Protein AF-A0A522DSW6-F1 (afdb_monomer_lite)

Foldseek 3Di:
DDDLFQPAQVQAADADDFDPWGRDGRHHGPQADRGYGVQCVDPVHDTVCRVPWAWCVRVPFFDVQLRCVRLQKTKTWDQDPVGIAIEMEGNDACSCVPSCVRSLVRCCVVVVHWYWYHGPVCDPPNNQFTKIKHFPVVVVVVCVPPNFDKDASDPGMIIGTDGDPPPD

Structure (mmCIF, N/CA/C/O backbone):
data_AF-A0A522DSW6-F1
#
_entry.id   AF-A0A522DSW6-F1
#
loop_
_atom_site.group_PDB
_atom_site.id
_atom_site.type_symbol
_atom_site.label_atom_id
_atom_site.label_alt_id
_atom_site.label_comp_id
_atom_site.label_asym_id
_atom_site.label_entity_id
_atom_site.label_seq_id
_atom_site.pdbx_PDB_ins_code
_atom_site.Cartn_x
_atom_site.Cartn_y
_atom_site.Cartn_z
_atom_site.occupancy
_atom_site.B_iso_or_equiv
_atom_site.auth_seq_id
_atom_site.auth_comp_id
_atom_site.auth_asym_id
_atom_site.auth_atom_id
_atom_site.pdbx_PDB_model_num
ATOM 1 N N . MET A 1 1 ? 12.776 -7.542 11.640 1.00 79.56 1 MET A N 1
ATOM 2 C CA . MET A 1 1 ? 12.202 -7.455 10.280 1.00 79.56 1 MET A CA 1
ATOM 3 C C . MET A 1 1 ? 11.703 -8.837 9.897 1.00 79.56 1 MET A C 1
ATOM 5 O O . MET A 1 1 ? 12.378 -9.802 10.239 1.00 79.56 1 MET A O 1
ATOM 9 N N . ARG A 1 2 ? 10.533 -8.942 9.259 1.00 91.50 2 ARG A N 1
ATOM 10 C CA . ARG A 1 2 ? 9.937 -10.234 8.863 1.00 91.50 2 ARG A CA 1
ATOM 11 C C . ARG A 1 2 ? 10.605 -10.796 7.607 1.00 91.50 2 ARG A C 1
ATOM 13 O O . ARG A 1 2 ? 11.034 -10.026 6.755 1.00 91.50 2 ARG A O 1
ATOM 20 N N . ALA A 1 3 ? 10.676 -12.113 7.442 1.00 90.38 3 ALA A N 1
ATOM 21 C CA . ALA A 1 3 ? 11.176 -12.701 6.197 1.00 90.38 3 ALA A CA 1
ATOM 22 C C . ALA A 1 3 ? 10.132 -12.550 5.077 1.00 90.38 3 ALA A C 1
ATOM 24 O O . ALA A 1 3 ? 8.963 -12.841 5.289 1.00 90.38 3 ALA A O 1
ATOM 25 N N . CYS A 1 4 ? 10.530 -12.103 3.881 1.00 87.88 4 CYS A N 1
ATOM 26 C CA . CYS A 1 4 ? 9.591 -11.942 2.760 1.00 87.88 4 CYS A CA 1
ATOM 27 C C . CYS A 1 4 ? 9.044 -13.273 2.220 1.00 87.88 4 CYS A C 1
ATOM 29 O O . CYS A 1 4 ? 7.986 -13.264 1.597 1.00 87.88 4 CYS A O 1
ATOM 31 N N . GLU A 1 5 ? 9.737 -14.392 2.464 1.00 87.06 5 GLU A N 1
ATOM 32 C CA . GLU A 1 5 ? 9.416 -15.710 1.899 1.00 87.06 5 GLU A CA 1
ATOM 33 C C . GLU A 1 5 ? 9.232 -15.632 0.370 1.00 87.06 5 GLU A C 1
ATOM 35 O O . GLU A 1 5 ? 10.151 -15.232 -0.343 1.00 87.06 5 GLU A O 1
ATOM 40 N N . ASP A 1 6 ? 8.050 -15.981 -0.139 1.00 89.06 6 ASP A N 1
ATOM 41 C CA . ASP A 1 6 ? 7.687 -15.961 -1.557 1.00 89.06 6 ASP A CA 1
ATOM 42 C C . ASP A 1 6 ? 7.201 -14.587 -2.059 1.00 89.06 6 ASP A C 1
ATOM 44 O O . ASP A 1 6 ? 6.976 -14.397 -3.257 1.00 89.06 6 ASP A O 1
ATOM 48 N N . CYS A 1 7 ? 7.033 -13.605 -1.169 1.00 91.81 7 CYS A N 1
ATOM 49 C CA . CYS A 1 7 ? 6.468 -12.310 -1.522 1.00 91.81 7 CYS A CA 1
ATOM 50 C C . CYS A 1 7 ? 7.484 -11.438 -2.265 1.00 91.81 7 CYS A C 1
ATOM 52 O O . CYS A 1 7 ? 8.472 -10.969 -1.699 1.00 91.81 7 CYS A O 1
ATOM 54 N N . GLN A 1 8 ? 7.174 -11.130 -3.525 1.00 91.31 8 GLN A N 1
ATOM 55 C CA . GLN A 1 8 ? 8.014 -10.311 -4.408 1.00 91.31 8 GLN A CA 1
ATOM 56 C C . GLN A 1 8 ? 7.261 -9.086 -4.960 1.00 91.31 8 GLN A C 1
ATOM 58 O O . GLN A 1 8 ? 7.645 -8.502 -5.973 1.00 91.31 8 GLN A O 1
ATOM 63 N N . THR A 1 9 ? 6.186 -8.664 -4.285 1.00 93.25 9 THR A N 1
ATOM 64 C CA . THR A 1 9 ? 5.310 -7.563 -4.719 1.00 93.25 9 THR A CA 1
ATOM 65 C C . THR A 1 9 ? 6.075 -6.260 -4.981 1.00 93.25 9 THR A C 1
ATOM 67 O O . THR A 1 9 ? 5.853 -5.607 -5.999 1.00 93.25 9 THR A O 1
ATOM 70 N N . CYS A 1 10 ? 7.048 -5.905 -4.137 1.00 90.69 10 CYS A N 1
ATOM 71 C CA . CYS A 1 10 ? 7.853 -4.692 -4.326 1.00 90.69 10 CYS A CA 1
ATOM 72 C C . CYS A 1 10 ? 8.721 -4.708 -5.598 1.00 90.69 10 CYS A C 1
ATOM 74 O O . CYS A 1 10 ? 9.118 -3.648 -6.068 1.00 90.69 10 CYS A O 1
ATOM 76 N N . CYS A 1 11 ? 8.984 -5.877 -6.192 1.00 89.69 11 CYS A N 1
ATOM 77 C CA . CYS A 1 11 ? 9.694 -5.986 -7.467 1.00 89.69 11 CYS A CA 1
ATOM 78 C C . CYS A 1 11 ? 8.780 -5.765 -8.679 1.00 89.69 11 CYS A C 1
ATOM 80 O O . CYS A 1 11 ? 9.282 -5.529 -9.774 1.00 89.69 11 CYS A O 1
ATOM 82 N N . THR A 1 12 ? 7.458 -5.835 -8.507 1.00 90.38 12 THR A N 1
ATOM 83 C CA . THR A 1 12 ? 6.489 -5.687 -9.605 1.00 90.38 12 THR A CA 1
ATOM 84 C C . THR A 1 12 ? 5.803 -4.326 -9.569 1.00 90.38 12 THR A C 1
ATOM 86 O O . THR A 1 12 ? 5.715 -3.644 -10.586 1.00 90.38 12 THR A O 1
ATOM 89 N N . ILE A 1 13 ? 5.356 -3.894 -8.392 1.00 91.00 13 ILE A N 1
ATOM 90 C CA . ILE A 1 13 ? 4.396 -2.794 -8.270 1.00 91.00 13 ILE A CA 1
ATOM 91 C C . ILE A 1 13 ? 4.991 -1.398 -8.507 1.00 91.00 13 ILE A C 1
ATOM 93 O O . ILE A 1 13 ? 4.539 -0.735 -9.442 1.00 91.00 13 ILE A O 1
ATOM 97 N N . PRO A 1 14 ? 5.984 -0.919 -7.732 1.00 88.69 14 PRO A N 1
ATOM 98 C CA . PRO A 1 14 ? 6.479 0.446 -7.881 1.00 88.69 14 PRO A CA 1
ATOM 99 C C . PRO A 1 14 ? 7.242 0.604 -9.196 1.00 88.69 14 PRO A C 1
ATOM 101 O O . PRO A 1 14 ? 7.969 -0.303 -9.597 1.00 88.69 14 PRO A O 1
ATOM 104 N N . ALA A 1 15 ? 7.117 1.751 -9.861 1.00 89.00 15 ALA A N 1
ATOM 105 C CA . ALA A 1 15 ? 8.058 2.110 -10.918 1.00 89.00 15 ALA A CA 1
ATOM 106 C C . ALA A 1 15 ? 9.450 2.348 -10.313 1.00 89.00 15 ALA A C 1
ATOM 108 O O . ALA A 1 15 ? 9.568 2.884 -9.210 1.00 89.00 15 ALA A O 1
ATOM 109 N N . ILE A 1 16 ? 10.4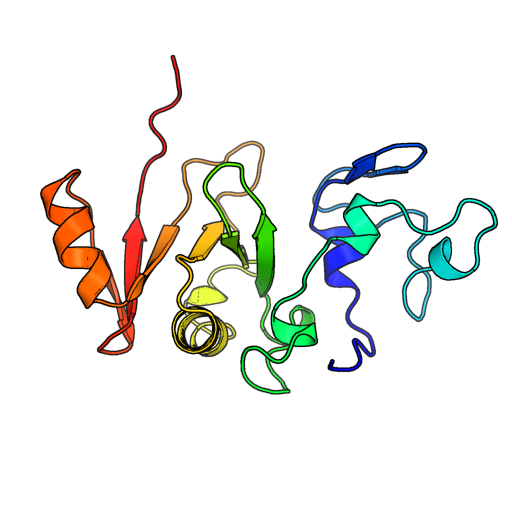94 1.968 -11.041 1.00 88.38 16 ILE A N 1
ATOM 110 C CA . ILE A 1 16 ? 11.886 2.252 -10.692 1.00 88.38 16 ILE A CA 1
ATOM 111 C C . ILE A 1 16 ? 12.493 2.964 -11.892 1.00 88.38 16 ILE A C 1
ATOM 113 O O . ILE A 1 16 ? 12.501 2.411 -12.985 1.00 88.38 16 ILE A O 1
ATOM 117 N N . LYS A 1 17 ? 12.958 4.193 -11.685 1.00 85.50 17 LYS A N 1
ATOM 118 C CA . LYS A 1 17 ? 13.673 4.987 -12.688 1.00 85.50 17 LYS A CA 1
ATOM 119 C C . LYS A 1 17 ? 14.957 5.501 -12.056 1.00 85.50 17 LYS A C 1
ATOM 121 O O . LYS A 1 17 ? 15.035 6.664 -11.668 1.00 85.50 17 LYS A O 1
ATOM 126 N N . GLU A 1 18 ? 15.916 4.607 -11.850 1.00 81.94 18 GLU A N 1
ATOM 127 C CA . GLU A 1 18 ? 17.170 4.952 -11.181 1.00 81.94 18 GLU A CA 1
ATOM 128 C C . GLU A 1 18 ? 18.346 4.143 -11.731 1.00 81.94 18 GLU A C 1
ATOM 130 O O . GLU A 1 18 ? 18.337 2.909 -11.741 1.00 81.94 18 GLU A O 1
ATOM 135 N N . GLY A 1 19 ? 19.395 4.863 -12.136 1.00 77.00 19 GLY A N 1
ATOM 136 C CA . GLY A 1 19 ? 20.627 4.270 -12.642 1.00 77.00 19 GLY A CA 1
ATOM 137 C C . GLY A 1 19 ? 20.365 3.387 -13.860 1.00 77.00 19 GLY A C 1
ATOM 138 O O . GLY A 1 19 ? 19.789 3.835 -14.847 1.00 77.00 19 GLY A O 1
ATOM 139 N N . VAL A 1 20 ? 20.793 2.126 -13.777 1.00 69.31 20 VAL A N 1
ATOM 140 C CA . VAL A 1 20 ? 20.623 1.120 -14.841 1.00 69.31 20 VAL A CA 1
ATOM 141 C C . VAL A 1 20 ? 19.271 0.401 -14.800 1.00 69.31 20 VAL A C 1
ATOM 143 O O . VAL A 1 20 ? 19.002 -0.434 -15.662 1.00 69.31 20 VAL A O 1
ATOM 146 N N . VAL A 1 21 ? 18.425 0.683 -13.804 1.00 80.50 21 VAL A N 1
ATOM 147 C CA . VAL A 1 21 ? 17.109 0.053 -13.673 1.00 80.50 21 VAL A CA 1
ATOM 148 C C . VAL A 1 21 ? 16.035 1.033 -14.136 1.00 80.50 21 VAL A C 1
ATOM 150 O O . VAL A 1 21 ? 15.693 1.980 -13.428 1.00 80.50 21 VAL A O 1
ATOM 153 N N . ASP A 1 22 ? 15.475 0.757 -15.313 1.00 86.94 22 ASP A N 1
ATOM 154 C CA . ASP A 1 22 ? 14.254 1.386 -15.818 1.00 86.94 22 ASP A CA 1
ATOM 155 C C . ASP A 1 22 ? 13.145 0.332 -15.879 1.00 86.94 22 ASP A C 1
ATOM 157 O O . ASP A 1 22 ? 13.084 -0.510 -16.777 1.00 86.94 22 ASP A O 1
ATOM 161 N N . LYS A 1 23 ? 12.314 0.318 -14.839 1.00 89.12 23 LYS A N 1
ATOM 162 C CA . LYS A 1 23 ? 11.229 -0.641 -14.656 1.00 89.12 23 LYS A CA 1
ATOM 163 C C . LYS A 1 23 ? 9.907 0.114 -14.537 1.00 89.12 23 LYS A C 1
ATOM 165 O O . LYS A 1 23 ? 9.683 0.776 -13.516 1.00 89.12 23 LYS A O 1
ATOM 170 N N . PRO A 1 24 ? 8.978 -0.043 -15.491 1.00 89.50 24 PRO A N 1
ATOM 171 C CA . PRO A 1 24 ? 7.637 0.509 -15.360 1.00 89.50 24 PRO A CA 1
ATOM 172 C C . PRO A 1 24 ? 6.906 -0.025 -14.117 1.00 89.50 24 PRO A C 1
ATOM 174 O O . PRO A 1 24 ? 7.202 -1.114 -13.609 1.00 89.50 24 PRO A O 1
ATOM 177 N N . ALA A 1 25 ? 5.940 0.744 -13.609 1.00 88.56 25 ALA A N 1
ATOM 178 C CA . ALA A 1 25 ? 5.024 0.248 -12.583 1.00 88.56 25 ALA A CA 1
ATOM 179 C C . ALA A 1 25 ? 4.255 -0.969 -13.114 1.00 88.56 25 ALA A C 1
ATOM 181 O O . ALA A 1 25 ? 4.033 -1.087 -14.319 1.00 88.56 25 ALA A O 1
ATOM 182 N N . TRP A 1 26 ? 3.856 -1.869 -12.216 1.00 88.75 26 TRP A N 1
ATOM 183 C CA . TRP A 1 26 ? 3.099 -3.088 -12.547 1.00 88.75 26 TRP A CA 1
ATOM 184 C C . TRP A 1 26 ? 3.808 -4.095 -13.463 1.00 88.75 26 TRP A C 1
ATOM 186 O O . TRP A 1 26 ? 3.201 -5.080 -13.874 1.00 88.75 26 TRP A O 1
ATOM 196 N N . GLN A 1 27 ? 5.096 -3.901 -13.745 1.00 90.75 27 GLN A N 1
ATOM 197 C CA . GLN A 1 27 ? 5.907 -4.841 -14.510 1.00 90.75 27 GLN A CA 1
ATOM 198 C C . GLN A 1 27 ? 6.942 -5.524 -13.622 1.00 90.75 27 GLN A C 1
ATOM 200 O O . GLN A 1 27 ? 7.559 -4.897 -12.751 1.00 90.75 27 GLN A O 1
ATOM 205 N N . ARG A 1 28 ? 7.135 -6.823 -13.869 1.00 91.00 28 ARG A N 1
ATOM 206 C CA . ARG A 1 28 ? 8.154 -7.651 -13.219 1.00 91.00 28 ARG A CA 1
ATOM 207 C C . ARG A 1 28 ? 9.542 -7.056 -13.459 1.00 91.00 28 ARG A C 1
ATOM 209 O O . ARG A 1 28 ? 9.924 -6.799 -14.595 1.00 91.00 28 ARG A O 1
ATOM 216 N N . CYS A 1 29 ? 10.309 -6.870 -12.387 1.00 89.69 29 CYS A N 1
ATOM 217 C CA . CYS A 1 29 ? 11.698 -6.429 -12.488 1.00 89.69 29 CYS A CA 1
ATOM 218 C C . CYS A 1 29 ? 12.553 -7.490 -13.186 1.00 89.69 29 CYS A C 1
ATOM 220 O O . CYS A 1 29 ? 12.475 -8.670 -12.842 1.00 89.69 29 CYS A O 1
ATOM 222 N N . VAL A 1 30 ? 13.440 -7.064 -14.087 1.00 87.00 30 VAL A N 1
ATOM 223 C CA . VAL A 1 30 ? 14.401 -7.949 -14.773 1.00 87.00 30 VAL A CA 1
ATOM 224 C C . VAL A 1 30 ? 15.353 -8.662 -13.805 1.00 87.00 30 VAL A C 1
ATOM 226 O O . VAL A 1 30 ? 15.857 -9.736 -14.107 1.00 87.00 30 VAL A O 1
ATOM 229 N N . HIS A 1 31 ? 15.560 -8.100 -12.612 1.00 86.31 31 HIS A N 1
ATOM 230 C CA . HIS A 1 31 ? 16.402 -8.689 -11.570 1.00 86.31 31 HIS A CA 1
ATOM 231 C C . HIS A 1 31 ? 15.638 -9.621 -10.613 1.00 86.31 31 HIS A C 1
ATOM 233 O O . HIS A 1 31 ? 16.241 -10.175 -9.694 1.00 86.31 31 HIS A O 1
ATOM 239 N N . GLN A 1 32 ? 14.323 -9.790 -10.778 1.00 87.19 32 GLN A N 1
ATOM 240 C CA . GLN A 1 32 ? 13.517 -10.674 -9.935 1.00 87.19 32 GLN A CA 1
ATOM 241 C C . GLN A 1 32 ? 13.803 -12.146 -10.275 1.00 87.19 32 GLN A C 1
ATOM 243 O O . GLN A 1 32 ? 13.510 -12.600 -11.384 1.00 87.19 32 GLN A O 1
ATOM 248 N N . CYS A 1 33 ? 14.322 -12.912 -9.315 1.00 84.19 33 CYS A N 1
ATOM 249 C CA . CYS A 1 33 ? 14.623 -14.341 -9.455 1.00 84.19 33 CYS A CA 1
ATOM 250 C C . CYS A 1 33 ? 13.603 -15.209 -8.694 1.00 84.19 33 CYS A C 1
ATOM 252 O O . CYS A 1 33 ? 12.612 -14.705 -8.171 1.00 84.19 33 CYS A O 1
ATOM 254 N N . ALA A 1 34 ? 13.808 -16.530 -8.653 1.00 78.69 34 ALA A N 1
ATOM 255 C CA . ALA A 1 34 ? 12.861 -17.459 -8.029 1.00 78.69 34 ALA A CA 1
ATOM 256 C C . ALA A 1 34 ? 12.633 -17.178 -6.531 1.00 78.69 34 ALA A C 1
ATOM 258 O O . ALA A 1 34 ? 11.505 -17.269 -6.058 1.00 78.69 34 ALA A O 1
ATOM 259 N N . THR A 1 35 ? 13.679 -16.783 -5.802 1.00 75.81 35 THR A N 1
ATOM 260 C CA . THR A 1 35 ? 13.661 -16.623 -4.337 1.00 75.81 35 THR A CA 1
ATOM 261 C C . THR A 1 35 ? 13.826 -15.171 -3.874 1.00 75.81 35 THR A C 1
ATOM 263 O O . THR A 1 35 ? 14.112 -14.927 -2.705 1.00 75.81 35 THR A O 1
ATOM 266 N N . GLY A 1 36 ? 13.658 -14.185 -4.765 1.00 78.69 36 GLY A N 1
ATOM 267 C CA . GLY A 1 36 ? 13.776 -12.770 -4.409 1.00 78.69 36 GLY A CA 1
ATOM 268 C C . GLY A 1 36 ? 14.376 -11.915 -5.521 1.00 78.69 36 GLY A C 1
ATOM 269 O O . GLY A 1 36 ? 13.866 -11.880 -6.638 1.00 78.69 36 GLY A O 1
ATOM 270 N N . CYS A 1 37 ? 15.448 -11.185 -5.210 1.00 79.06 37 CYS A N 1
ATOM 271 C CA . CYS A 1 37 ? 16.089 -10.267 -6.149 1.00 79.06 37 CYS A CA 1
ATOM 272 C C . CYS A 1 37 ? 17.559 -10.644 -6.366 1.00 79.06 37 CYS A C 1
ATOM 274 O O . CYS A 1 37 ? 18.351 -10.641 -5.429 1.00 79.06 37 CYS A O 1
ATOM 276 N N . ALA A 1 38 ? 17.949 -10.918 -7.609 1.00 78.75 38 ALA A N 1
ATOM 277 C CA . ALA A 1 38 ? 19.330 -11.236 -7.971 1.00 78.75 38 ALA A CA 1
ATOM 278 C C . ALA A 1 38 ? 20.264 -10.012 -7.912 1.00 78.75 38 ALA A C 1
ATOM 280 O O . ALA A 1 38 ? 21.482 -10.159 -7.966 1.00 78.75 38 ALA A O 1
ATOM 281 N N . ILE A 1 39 ? 19.721 -8.795 -7.772 1.00 77.38 39 ILE A N 1
ATOM 282 C CA . ILE A 1 39 ? 20.543 -7.580 -7.721 1.00 77.38 39 ILE A CA 1
ATOM 283 C C . ILE A 1 39 ? 21.393 -7.488 -6.447 1.00 77.38 39 ILE A C 1
ATOM 285 O O . ILE A 1 39 ? 22.438 -6.851 -6.461 1.00 77.38 39 ILE A O 1
ATOM 289 N N . TYR A 1 40 ? 20.981 -8.154 -5.359 1.00 66.12 40 TYR A N 1
ATOM 290 C CA . TYR A 1 40 ? 21.747 -8.190 -4.106 1.00 66.12 40 TYR A CA 1
ATOM 291 C C . TYR A 1 40 ? 23.118 -8.851 -4.271 1.00 66.12 40 TYR A C 1
ATOM 293 O O . TYR A 1 40 ? 24.039 -8.542 -3.523 1.00 66.12 40 TYR A O 1
ATOM 301 N N . THR A 1 41 ? 23.242 -9.753 -5.243 1.00 66.62 41 THR A N 1
ATOM 302 C CA . THR A 1 41 ? 24.471 -10.493 -5.550 1.00 66.62 41 THR A CA 1
ATOM 303 C C . THR A 1 41 ? 25.171 -9.974 -6.805 1.00 66.62 41 THR A C 1
ATOM 305 O O . THR A 1 41 ? 26.215 -10.499 -7.179 1.00 66.62 41 THR A O 1
ATOM 308 N N . ALA A 1 42 ? 24.593 -8.982 -7.488 1.00 65.06 42 ALA A N 1
ATOM 309 C CA . ALA A 1 42 ? 25.150 -8.426 -8.712 1.00 65.06 42 ALA A CA 1
ATOM 310 C C . ALA A 1 42 ? 26.239 -7.391 -8.399 1.00 65.06 42 ALA A C 1
ATOM 312 O O . ALA A 1 42 ? 26.140 -6.630 -7.438 1.00 65.06 42 ALA A O 1
ATOM 313 N N . GLN A 1 43 ? 27.246 -7.308 -9.267 1.00 64.31 43 GLN A N 1
ATOM 314 C CA . GLN A 1 43 ? 28.380 -6.384 -9.156 1.00 64.31 43 GLN A CA 1
ATOM 315 C C . GLN A 1 43 ? 27.944 -4.911 -9.184 1.00 64.31 43 GLN A C 1
ATOM 317 O O . GLN A 1 43 ? 28.642 -4.051 -8.660 1.00 64.31 43 GLN A O 1
ATOM 322 N N . ILE A 1 44 ? 26.778 -4.630 -9.774 1.00 69.00 44 ILE A N 1
ATOM 323 C CA . ILE A 1 44 ? 26.176 -3.293 -9.838 1.00 69.00 44 ILE A CA 1
ATOM 324 C C . ILE A 1 44 ? 25.567 -2.833 -8.501 1.00 69.00 44 ILE A C 1
ATOM 326 O O . ILE A 1 44 ? 25.292 -1.647 -8.345 1.00 69.00 44 ILE A O 1
ATOM 330 N N . GLY A 1 45 ? 25.369 -3.743 -7.537 1.00 72.00 45 GLY A N 1
ATOM 331 C CA . GLY A 1 45 ? 24.759 -3.447 -6.239 1.00 72.00 45 GLY A CA 1
ATOM 332 C C . GLY A 1 45 ? 23.264 -3.100 -6.304 1.00 72.00 45 GLY A C 1
ATOM 333 O O . GLY A 1 45 ? 22.670 -2.933 -7.368 1.00 72.00 45 GLY A O 1
ATOM 334 N N . ARG A 1 46 ? 22.620 -3.007 -5.133 1.00 79.31 46 ARG A N 1
ATOM 335 C CA . ARG A 1 46 ? 21.200 -2.631 -5.004 1.00 79.31 46 ARG A CA 1
ATOM 336 C C . ARG A 1 46 ? 21.029 -1.115 -5.243 1.00 79.31 46 ARG A C 1
ATOM 338 O O . ARG A 1 46 ? 21.649 -0.357 -4.502 1.00 79.31 46 ARG A O 1
ATOM 345 N N . PRO A 1 47 ? 20.153 -0.671 -6.171 1.00 81.75 47 PRO A N 1
ATOM 346 C CA . PRO A 1 47 ? 19.835 0.746 -6.374 1.00 81.75 47 PRO A CA 1
ATOM 347 C C . PRO A 1 47 ? 19.331 1.413 -5.093 1.00 81.75 47 PRO A C 1
ATOM 349 O O . PRO A 1 47 ? 18.690 0.744 -4.268 1.00 81.75 47 PRO A O 1
ATOM 352 N N . GLN A 1 48 ? 19.561 2.719 -4.934 1.00 84.31 48 GLN A N 1
ATOM 353 C CA . GLN A 1 48 ? 19.242 3.415 -3.688 1.00 84.31 48 GLN A CA 1
ATOM 354 C C . GLN A 1 48 ? 17.734 3.407 -3.414 1.00 84.31 48 GLN A C 1
ATOM 356 O O . GLN A 1 48 ? 17.325 3.128 -2.292 1.00 84.31 48 GLN A O 1
ATOM 361 N N . VAL A 1 49 ? 16.886 3.564 -4.433 1.00 85.25 49 VAL A N 1
ATOM 362 C CA . VAL A 1 49 ? 15.421 3.475 -4.315 1.00 85.25 49 VAL A CA 1
ATOM 363 C C . VAL A 1 49 ? 14.973 2.107 -3.816 1.00 85.25 49 VAL A C 1
ATOM 365 O O . VAL A 1 49 ? 14.043 2.001 -3.017 1.00 85.25 49 VAL A O 1
ATOM 368 N N . CYS A 1 50 ? 15.665 1.046 -4.237 1.00 85.00 50 CYS A N 1
ATOM 369 C CA . CYS A 1 50 ? 15.415 -0.287 -3.723 1.00 85.00 50 CYS A CA 1
ATOM 370 C C . CYS A 1 50 ? 15.851 -0.363 -2.259 1.00 85.00 50 CYS A C 1
ATOM 372 O O . CYS A 1 50 ? 15.120 -0.958 -1.473 1.00 85.00 50 CYS A O 1
ATOM 374 N N . ALA A 1 51 ? 17.015 0.184 -1.892 1.00 84.56 51 ALA A N 1
ATOM 375 C CA . ALA A 1 51 ? 17.557 0.163 -0.528 1.00 84.56 51 ALA A CA 1
ATOM 376 C C . ALA A 1 51 ? 16.717 0.977 0.472 1.00 84.56 51 ALA A C 1
ATOM 378 O O . ALA A 1 51 ? 16.497 0.528 1.599 1.00 84.56 51 ALA A O 1
ATOM 379 N N . ASP A 1 52 ? 16.198 2.118 0.031 1.00 87.25 52 ASP A N 1
ATOM 380 C CA . ASP A 1 52 ? 15.400 3.044 0.831 1.00 87.25 52 ASP A CA 1
ATOM 381 C C . ASP A 1 52 ? 13.948 2.598 0.984 1.00 87.25 52 ASP A C 1
ATOM 383 O O . ASP A 1 52 ? 13.258 3.054 1.897 1.00 87.25 52 ASP A O 1
ATOM 387 N N . PHE A 1 53 ? 13.471 1.696 0.124 1.00 90.31 53 PHE A N 1
ATOM 388 C CA . PHE A 1 53 ? 12.107 1.191 0.191 1.00 90.31 53 PHE A CA 1
ATOM 389 C C . PHE A 1 53 ? 11.813 0.517 1.542 1.00 90.31 53 PHE A C 1
ATOM 391 O O . PHE A 1 53 ? 12.427 -0.483 1.925 1.00 90.31 53 PHE A O 1
ATOM 398 N N . ARG A 1 54 ? 10.806 1.040 2.252 1.00 92.06 54 ARG A N 1
ATOM 399 C CA . ARG A 1 54 ? 10.353 0.540 3.558 1.00 92.06 54 ARG A CA 1
ATOM 400 C C . ARG A 1 54 ? 8.984 -0.129 3.442 1.00 92.06 54 ARG A C 1
ATOM 402 O O . ARG A 1 54 ? 7.961 0.515 3.661 1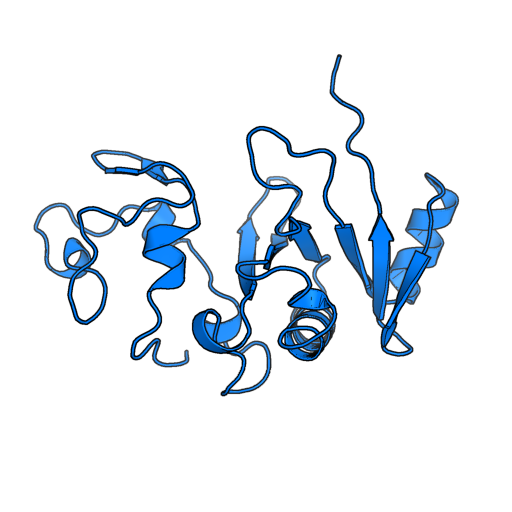.00 92.06 54 ARG A O 1
ATOM 409 N N . CYS A 1 55 ? 8.960 -1.427 3.135 1.00 95.44 55 CYS A N 1
ATOM 410 C CA . CYS A 1 55 ? 7.738 -2.236 3.238 1.00 95.44 55 CYS A CA 1
ATOM 411 C C . CYS A 1 55 ? 7.243 -2.255 4.690 1.00 95.44 55 CYS A C 1
ATOM 413 O O . CYS A 1 55 ? 7.988 -2.643 5.594 1.00 95.44 55 CYS A O 1
ATOM 415 N N . ALA A 1 56 ? 5.986 -1.869 4.908 1.00 97.31 56 ALA A N 1
ATOM 416 C CA . ALA A 1 56 ? 5.420 -1.760 6.248 1.00 97.31 56 ALA A CA 1
ATOM 417 C C . ALA A 1 56 ? 5.349 -3.130 6.942 1.00 97.31 56 ALA A C 1
ATOM 419 O O . ALA A 1 56 ? 5.814 -3.273 8.071 1.00 97.31 56 ALA A O 1
ATOM 420 N N . TRP A 1 57 ? 4.862 -4.160 6.241 1.00 97.56 57 TRP A N 1
ATOM 421 C CA . TRP A 1 57 ? 4.767 -5.518 6.787 1.00 97.56 57 TRP A CA 1
ATOM 422 C C . TRP A 1 57 ? 6.141 -6.100 7.143 1.00 97.56 57 TRP A C 1
ATOM 424 O O . TRP A 1 57 ? 6.329 -6.639 8.232 1.00 97.56 57 TRP A O 1
ATOM 434 N N . HIS A 1 58 ? 7.141 -5.924 6.274 1.00 95.00 58 HIS A N 1
ATOM 435 C CA . HIS A 1 58 ? 8.521 -6.336 6.557 1.00 95.00 58 HIS A CA 1
ATOM 436 C C . HIS A 1 58 ? 9.092 -5.618 7.794 1.00 95.00 58 HIS A C 1
ATOM 438 O O . HIS A 1 58 ? 9.838 -6.210 8.581 1.00 95.00 58 HIS A O 1
ATOM 444 N N . GLY A 1 59 ? 8.706 -4.352 7.977 1.00 95.12 59 GLY A N 1
ATOM 445 C CA . GLY A 1 59 ? 9.036 -3.520 9.133 1.00 95.12 59 GLY A CA 1
ATOM 446 C C . GLY A 1 59 ? 8.293 -3.873 10.426 1.00 95.12 59 GLY A C 1
ATOM 447 O O . 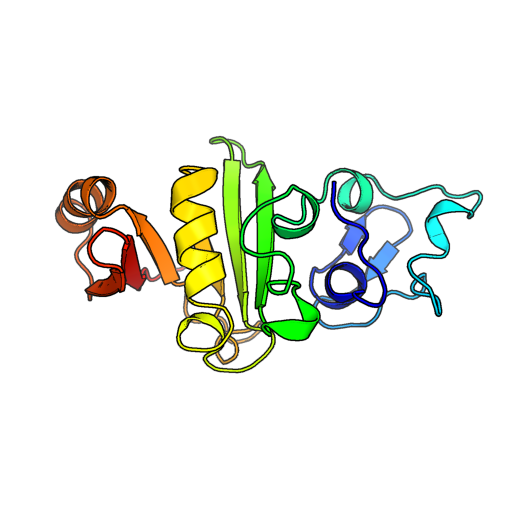GLY A 1 59 ? 8.621 -3.291 11.453 1.00 95.12 59 GLY A O 1
ATOM 448 N N . GLY A 1 60 ? 7.354 -4.826 10.404 1.00 96.56 60 GLY A N 1
ATOM 449 C CA . GLY A 1 60 ? 6.614 -5.274 11.590 1.00 96.56 60 GLY A CA 1
ATOM 450 C C . GLY A 1 60 ? 5.185 -4.738 11.710 1.00 96.56 60 GLY A C 1
ATOM 451 O O . GLY A 1 60 ? 4.541 -5.000 12.717 1.00 96.56 60 GLY A O 1
ATOM 452 N N . VAL A 1 61 ? 4.670 -4.022 10.704 1.00 97.25 61 VAL A N 1
ATOM 453 C CA . VAL A 1 61 ? 3.291 -3.507 10.724 1.00 97.25 61 VAL A CA 1
ATOM 454 C C . VAL A 1 61 ? 2.277 -4.608 10.413 1.00 97.25 61 VAL A C 1
ATOM 456 O O . VAL A 1 61 ? 2.522 -5.425 9.523 1.00 97.25 61 VAL A O 1
ATOM 459 N N . GLY A 1 62 ? 1.146 -4.605 11.121 1.00 96.00 62 GLY A N 1
ATOM 460 C CA . GLY A 1 62 ? 0.040 -5.553 10.933 1.00 96.00 62 GLY A CA 1
ATOM 461 C C . GLY A 1 62 ? 0.335 -6.973 11.415 1.00 96.00 62 GLY A C 1
ATOM 462 O O . GLY A 1 62 ? 1.395 -7.229 11.991 1.00 96.00 62 GLY A O 1
ATOM 463 N N . ALA A 1 63 ? -0.596 -7.894 11.167 1.00 95.56 63 ALA A N 1
ATOM 464 C CA . ALA A 1 63 ? -0.458 -9.314 11.488 1.00 95.56 63 ALA A CA 1
ATOM 465 C C . ALA A 1 63 ? 0.593 -10.035 10.616 1.00 95.56 63 ALA A C 1
ATOM 467 O O . ALA A 1 63 ? 1.013 -9.552 9.559 1.00 95.56 63 ALA A O 1
ATOM 468 N N . ASP A 1 64 ? 1.034 -11.216 11.049 1.00 94.00 64 ASP A N 1
ATOM 469 C CA . ASP A 1 64 ? 2.058 -11.986 10.329 1.00 94.00 64 ASP A CA 1
ATOM 470 C C . ASP A 1 64 ? 1.553 -12.532 8.986 1.00 94.00 64 ASP A C 1
ATOM 472 O O . ASP A 1 64 ? 2.308 -12.589 8.014 1.00 94.00 64 ASP A O 1
ATOM 476 N N . ASP A 1 65 ? 0.266 -12.851 8.877 1.00 94.12 65 ASP A N 1
ATOM 477 C CA . ASP A 1 65 ? -0.386 -13.256 7.630 1.00 94.12 65 ASP A CA 1
ATOM 478 C C . ASP A 1 65 ? -0.801 -12.072 6.739 1.00 94.12 65 ASP A C 1
ATOM 480 O O . ASP A 1 65 ? -1.132 -12.289 5.571 1.00 94.12 65 ASP A O 1
ATOM 484 N N . ALA A 1 66 ? -0.647 -10.827 7.211 1.00 96.12 66 ALA A N 1
ATOM 485 C CA . ALA A 1 66 ? -0.961 -9.603 6.470 1.00 96.12 66 ALA A CA 1
ATOM 486 C C . ALA A 1 66 ? 0.045 -9.255 5.346 1.00 96.12 66 ALA A C 1
ATOM 488 O O . ALA A 1 66 ? 0.199 -8.100 4.936 1.00 96.12 66 ALA A O 1
ATOM 489 N N . ARG A 1 67 ? 0.782 -10.256 4.856 1.00 96.44 67 ARG A N 1
ATOM 490 C CA . ARG A 1 67 ? 1.819 -10.104 3.832 1.00 96.44 67 ARG A CA 1
ATOM 491 C C . ARG A 1 67 ? 1.202 -9.639 2.505 1.00 96.44 67 ARG A C 1
ATOM 493 O O . ARG A 1 67 ? 0.145 -10.149 2.138 1.00 96.44 67 ARG A O 1
ATOM 500 N N . PRO A 1 68 ? 1.855 -8.756 1.718 1.00 97.00 68 PRO A N 1
ATOM 501 C CA . PRO A 1 68 ? 1.211 -8.133 0.559 1.00 97.00 68 PRO A CA 1
ATOM 502 C C . PRO A 1 68 ? 0.601 -9.089 -0.470 1.00 97.00 68 PRO A C 1
ATOM 504 O O . PRO A 1 68 ? -0.500 -8.845 -0.956 1.00 97.00 68 PRO A O 1
ATOM 507 N N . ASN A 1 69 ? 1.289 -10.188 -0.797 1.00 95.19 69 ASN A N 1
ATOM 508 C CA . ASN A 1 69 ? 0.775 -11.195 -1.731 1.00 95.19 69 ASN A CA 1
ATOM 509 C C . ASN A 1 69 ? -0.379 -12.039 -1.162 1.00 95.19 69 ASN A C 1
ATOM 511 O O . ASN A 1 69 ? -1.076 -12.677 -1.942 1.00 95.19 69 ASN A O 1
ATOM 515 N N . LYS A 1 70 ? -0.593 -12.037 0.159 1.00 96.19 70 LYS A N 1
ATOM 516 C CA . LYS A 1 70 ? -1.710 -12.727 0.820 1.00 96.19 70 LYS A CA 1
ATOM 517 C C . LYS A 1 70 ? -2.941 -11.839 0.944 1.00 96.19 70 LYS A C 1
ATOM 519 O O . LYS A 1 70 ? -4.038 -12.274 0.619 1.00 96.19 70 LYS A O 1
ATOM 524 N N . VAL A 1 71 ? -2.758 -10.591 1.378 1.00 97.06 71 VAL A N 1
ATOM 525 C CA . VAL A 1 71 ? -3.885 -9.673 1.625 1.00 97.06 71 VAL A CA 1
ATOM 526 C C . VAL A 1 71 ? -4.300 -8.854 0.412 1.00 97.06 71 VAL A C 1
ATOM 528 O O . VAL A 1 71 ? -5.273 -8.112 0.482 1.00 97.06 71 VAL A O 1
ATOM 531 N N . GLY A 1 72 ? -3.576 -8.958 -0.703 1.00 97.06 72 GLY A N 1
ATOM 532 C CA . GLY A 1 72 ? -3.938 -8.266 -1.939 1.00 97.06 72 GLY A CA 1
ATOM 533 C C . GLY A 1 72 ? -3.731 -6.751 -1.885 1.00 97.06 72 GLY A C 1
ATOM 534 O O . GLY A 1 72 ? -4.313 -6.035 -2.692 1.00 97.06 72 GLY A O 1
ATOM 535 N N . ALA A 1 73 ? -2.899 -6.247 -0.971 1.00 96.81 73 ALA A N 1
ATOM 536 C CA . ALA A 1 73 ? -2.526 -4.836 -0.885 1.00 96.81 73 ALA A CA 1
ATOM 537 C C . ALA A 1 73 ? -1.082 -4.685 -0.391 1.00 96.81 73 ALA A C 1
ATOM 539 O O . ALA A 1 73 ? -0.629 -5.432 0.475 1.00 96.81 73 ALA A O 1
ATOM 540 N N . MET A 1 74 ? -0.344 -3.713 -0.926 1.00 97.06 74 MET A N 1
ATOM 541 C CA . MET A 1 74 ? 1.022 -3.414 -0.483 1.00 97.06 74 MET A CA 1
ATOM 542 C C . MET A 1 74 ? 1.058 -2.076 0.243 1.00 97.06 74 MET A C 1
ATOM 544 O O . MET A 1 74 ? 0.588 -1.089 -0.304 1.00 97.06 74 MET A O 1
ATOM 548 N N . PHE A 1 75 ? 1.679 -2.045 1.425 1.00 97.62 75 PHE A N 1
ATOM 549 C CA . PHE A 1 75 ? 1.839 -0.852 2.259 1.00 97.62 75 PHE A CA 1
ATOM 550 C C . PHE A 1 75 ? 3.324 -0.522 2.421 1.00 97.62 75 PHE A C 1
ATOM 552 O O . PHE A 1 75 ? 4.140 -1.414 2.688 1.00 97.62 75 PHE A O 1
ATOM 559 N N . TRP A 1 76 ? 3.690 0.749 2.301 1.00 96.44 76 TRP A N 1
ATOM 560 C CA . TRP A 1 76 ? 5.058 1.213 2.514 1.00 96.44 76 TRP A CA 1
ATOM 561 C C . TRP A 1 76 ? 5.094 2.631 3.072 1.00 96.44 76 TRP A C 1
ATOM 563 O O . TRP A 1 76 ? 4.127 3.383 2.989 1.00 96.44 76 TRP A O 1
ATOM 573 N N . ILE A 1 77 ? 6.230 2.995 3.659 1.00 95.38 77 ILE A N 1
ATOM 574 C CA . ILE A 1 77 ? 6.480 4.357 4.128 1.00 95.38 77 ILE A CA 1
ATOM 575 C C . ILE A 1 77 ? 7.337 5.065 3.085 1.00 95.38 77 ILE A C 1
ATOM 577 O O . ILE A 1 77 ? 8.377 4.547 2.668 1.00 95.38 77 ILE A O 1
ATOM 581 N N . ARG A 1 78 ? 6.909 6.259 2.676 1.00 90.38 78 ARG A N 1
ATOM 582 C CA . ARG A 1 78 ? 7.657 7.135 1.773 1.00 90.38 78 ARG A CA 1
ATOM 583 C C . ARG A 1 78 ? 8.125 8.373 2.529 1.00 90.38 78 ARG A C 1
ATOM 585 O O . ARG A 1 78 ? 7.361 8.975 3.282 1.00 90.38 78 ARG A O 1
ATOM 592 N N . LYS A 1 79 ? 9.377 8.766 2.299 1.00 89.44 79 LYS A N 1
ATOM 593 C CA . LYS A 1 79 ? 9.905 10.068 2.713 1.00 89.44 79 LYS A CA 1
ATOM 594 C C . LYS A 1 79 ? 9.523 11.126 1.674 1.00 89.44 79 LYS A C 1
ATOM 596 O O . LYS A 1 79 ? 9.646 10.892 0.474 1.00 89.44 79 LYS A O 1
ATOM 601 N N . THR A 1 80 ? 9.060 12.269 2.151 1.00 85.88 80 THR A N 1
ATOM 602 C CA . THR A 1 80 ? 8.733 13.478 1.385 1.00 85.88 80 THR A CA 1
ATOM 603 C C . THR A 1 80 ? 9.468 14.667 2.003 1.00 85.88 80 THR A C 1
ATOM 605 O O . THR A 1 80 ? 10.017 14.544 3.103 1.00 85.88 80 THR A O 1
ATOM 608 N N . ASP A 1 81 ? 9.427 15.826 1.349 1.00 86.38 81 ASP A N 1
ATOM 609 C CA . ASP A 1 81 ? 10.029 17.060 1.877 1.00 86.38 81 ASP A CA 1
ATOM 610 C C . ASP A 1 81 ? 9.394 17.502 3.205 1.00 86.38 81 ASP A C 1
ATOM 612 O O . ASP A 1 81 ? 10.052 18.099 4.051 1.00 86.38 81 ASP A O 1
ATOM 616 N N . ASN A 1 82 ? 8.130 17.126 3.430 1.00 84.44 82 ASN A N 1
ATOM 617 C CA . ASN A 1 82 ? 7.352 17.474 4.620 1.00 84.44 82 ASN A CA 1
ATOM 618 C C . ASN A 1 82 ? 7.324 16.356 5.678 1.00 84.44 82 ASN A C 1
ATOM 620 O O . ASN A 1 82 ? 6.509 16.389 6.599 1.00 84.44 82 ASN A O 1
ATOM 624 N N . GLY A 1 83 ? 8.189 15.345 5.551 1.00 89.62 83 GLY A N 1
ATOM 625 C CA . GLY A 1 83 ? 8.261 14.209 6.471 1.00 89.62 83 GLY A CA 1
ATOM 626 C C . GLY A 1 83 ? 7.811 12.894 5.842 1.00 89.62 83 GLY A C 1
ATOM 627 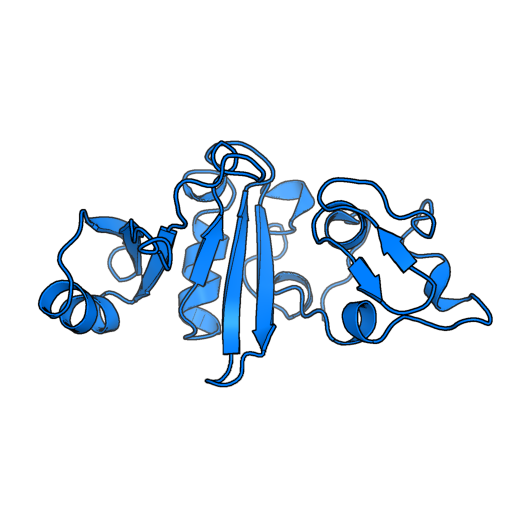O O . GLY A 1 83 ? 7.912 12.695 4.632 1.00 89.62 83 GLY A O 1
ATOM 628 N N . HIS A 1 84 ? 7.363 11.956 6.672 1.00 91.94 84 HIS A N 1
ATOM 629 C CA . HIS A 1 84 ? 6.970 10.624 6.219 1.00 91.94 84 HIS A CA 1
ATOM 630 C C . HIS A 1 84 ? 5.462 10.527 6.015 1.00 91.94 84 HIS A C 1
ATOM 632 O O . HIS A 1 84 ? 4.680 11.122 6.752 1.00 91.94 84 HIS A O 1
ATOM 638 N N . VAL A 1 85 ? 5.065 9.723 5.037 1.00 92.50 85 VAL A N 1
ATOM 639 C CA . VAL A 1 85 ? 3.668 9.393 4.759 1.00 92.50 85 VAL A CA 1
ATOM 640 C C . VAL A 1 85 ? 3.566 7.907 4.440 1.00 92.50 85 VAL A C 1
ATOM 642 O O . VAL A 1 85 ? 4.485 7.312 3.862 1.00 92.50 85 VAL A O 1
ATOM 645 N N . GLY A 1 86 ? 2.466 7.294 4.857 1.00 95.19 86 GLY A N 1
ATOM 646 C CA . GLY A 1 86 ? 2.118 5.951 4.438 1.00 95.19 86 GLY A CA 1
ATOM 647 C C . GLY A 1 86 ? 1.532 5.961 3.042 1.00 95.19 86 GLY A C 1
ATOM 648 O O . GLY A 1 86 ? 0.707 6.810 2.719 1.00 95.19 86 GLY A O 1
ATOM 649 N N . PHE A 1 87 ? 1.914 4.983 2.242 1.00 93.75 87 PHE A N 1
ATOM 650 C CA . PHE A 1 87 ? 1.246 4.668 0.994 1.00 93.75 87 PHE A CA 1
ATOM 651 C C . PHE A 1 87 ? 0.753 3.229 1.034 1.00 93.75 87 PHE A C 1
ATOM 653 O O . PHE A 1 87 ? 1.451 2.341 1.531 1.00 93.75 87 PHE A O 1
ATOM 660 N N . ALA A 1 88 ? -0.432 3.001 0.484 1.00 95.00 88 ALA A N 1
ATOM 661 C CA . ALA A 1 88 ? -0.913 1.684 0.131 1.00 95.00 88 ALA A CA 1
ATOM 662 C C . ALA A 1 88 ? -1.428 1.658 -1.299 1.00 95.00 88 ALA A C 1
ATOM 664 O O . ALA A 1 88 ? -1.846 2.672 -1.857 1.00 95.00 88 ALA A O 1
ATOM 665 N N . ILE A 1 89 ? -1.412 0.467 -1.879 1.00 93.12 89 ILE A N 1
ATOM 666 C CA . ILE A 1 89 ? -2.006 0.214 -3.181 1.00 93.12 89 ILE A CA 1
ATOM 667 C C . ILE A 1 89 ? -2.708 -1.132 -3.176 1.00 93.12 89 ILE A C 1
ATOM 669 O O . ILE A 1 89 ? -2.153 -2.130 -2.699 1.00 93.12 89 ILE A O 1
ATOM 673 N N . GLU A 1 90 ? -3.929 -1.153 -3.696 1.00 94.00 90 GLU A N 1
ATOM 674 C CA . GLU A 1 90 ? -4.683 -2.386 -3.881 1.00 94.00 90 GLU A CA 1
ATOM 675 C C . GLU A 1 90 ? -4.138 -3.172 -5.082 1.00 94.00 90 GLU A C 1
ATOM 677 O O . GLU A 1 90 ? -4.115 -2.712 -6.225 1.00 94.00 90 GLU A O 1
ATOM 682 N N . LEU A 1 91 ? -3.699 -4.399 -4.817 1.00 93.88 91 LEU A N 1
ATOM 683 C CA . LEU A 1 91 ? -3.275 -5.365 -5.833 1.00 93.88 91 LEU A CA 1
ATOM 684 C C . LEU A 1 91 ? -4.476 -6.131 -6.392 1.00 93.88 91 LEU A C 1
ATOM 686 O O . LEU A 1 91 ? -4.443 -6.561 -7.541 1.00 93.88 91 LEU A O 1
ATOM 690 N N . VAL A 1 92 ? -5.524 -6.268 -5.578 1.00 93.31 92 VAL A N 1
ATOM 691 C CA . VAL A 1 92 ? -6.820 -6.865 -5.903 1.00 93.31 92 VAL A CA 1
ATOM 692 C C . VAL A 1 92 ? -7.907 -5.859 -5.533 1.00 93.31 92 VAL A C 1
ATOM 694 O O . VAL A 1 92 ? -7.801 -5.198 -4.499 1.00 93.31 92 VAL A O 1
ATOM 697 N N . ALA A 1 93 ? -8.940 -5.741 -6.366 1.00 92.19 93 ALA A N 1
ATOM 698 C CA . ALA A 1 93 ? -10.059 -4.838 -6.119 1.00 92.19 93 ALA A CA 1
ATOM 699 C C . ALA A 1 93 ? -10.671 -5.040 -4.725 1.00 92.19 93 ALA A C 1
ATOM 701 O O . ALA A 1 93 ? -10.957 -6.167 -4.319 1.00 92.19 93 ALA A O 1
ATOM 702 N N . ASN A 1 94 ? -10.904 -3.931 -4.019 1.00 91.06 94 ASN A N 1
ATOM 703 C CA . ASN A 1 94 ? -11.522 -3.886 -2.691 1.00 91.06 94 ASN A CA 1
ATOM 704 C C . ASN A 1 94 ? -10.726 -4.571 -1.568 1.00 91.06 94 ASN A C 1
ATOM 706 O O . ASN A 1 94 ? -11.289 -4.816 -0.494 1.00 91.06 94 ASN A O 1
ATOM 710 N N . ALA A 1 95 ? -9.436 -4.864 -1.760 1.00 95.00 95 ALA A N 1
ATOM 711 C CA . ALA A 1 95 ? -8.590 -5.423 -0.708 1.00 95.00 95 ALA A CA 1
ATOM 712 C C . ALA A 1 95 ? -8.638 -4.576 0.578 1.00 95.00 95 ALA A C 1
ATOM 714 O O . ALA A 1 95 ? -8.745 -5.127 1.672 1.00 95.00 95 ALA A O 1
ATOM 715 N N . LEU A 1 96 ? -8.667 -3.241 0.482 1.00 92.38 96 LEU A N 1
ATOM 716 C CA . LEU A 1 96 ? -8.722 -2.343 1.644 1.00 92.38 96 LEU A CA 1
ATOM 717 C C . LEU A 1 96 ? -10.007 -2.504 2.475 1.00 92.38 96 LEU A C 1
ATOM 719 O O . LEU A 1 96 ? -10.019 -2.186 3.661 1.00 92.38 96 LEU A O 1
ATOM 723 N N . ARG A 1 97 ? -11.092 -2.977 1.857 1.00 89.06 97 ARG A N 1
ATOM 724 C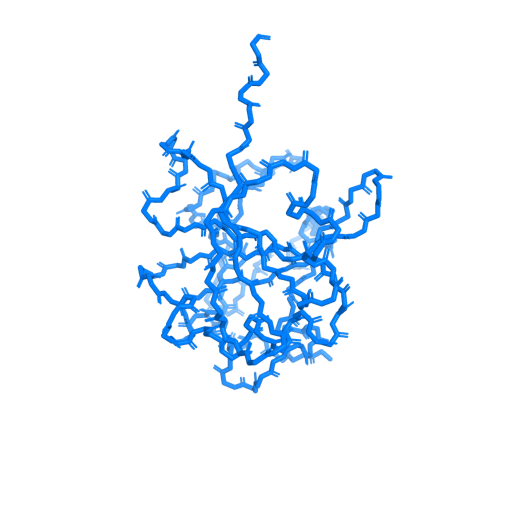 CA . ARG A 1 97 ? -12.397 -3.195 2.507 1.00 89.06 97 ARG A CA 1
ATOM 725 C C . ARG A 1 97 ? -12.646 -4.652 2.882 1.00 89.06 97 ARG A C 1
ATOM 727 O O . ARG A 1 97 ? -13.725 -4.980 3.360 1.00 89.06 97 ARG A O 1
ATOM 734 N N . THR A 1 98 ? -11.689 -5.524 2.593 1.00 92.88 98 THR A N 1
ATOM 735 C CA . THR A 1 98 ? -11.819 -6.965 2.783 1.00 92.88 98 THR A CA 1
ATOM 736 C C . THR A 1 98 ? -10.548 -7.498 3.439 1.00 92.88 98 THR A C 1
ATOM 738 O O . THR A 1 98 ? -10.343 -7.321 4.636 1.00 92.88 98 THR A O 1
ATOM 741 N N . THR A 1 99 ? -9.655 -8.099 2.662 1.00 96.12 99 THR A N 1
ATOM 742 C CA . THR A 1 99 ? -8.488 -8.855 3.125 1.00 96.12 99 THR A CA 1
ATOM 743 C C . THR A 1 99 ? -7.386 -8.000 3.752 1.00 96.12 99 THR A C 1
ATOM 745 O O . THR A 1 99 ? -6.598 -8.514 4.537 1.00 96.12 99 THR A O 1
ATOM 748 N N . ALA A 1 100 ? -7.310 -6.707 3.433 1.00 96.81 100 ALA A N 1
ATOM 749 C CA . ALA A 1 100 ? -6.281 -5.780 3.910 1.00 96.81 100 ALA A CA 1
ATOM 750 C C . ALA A 1 100 ? -6.812 -4.688 4.856 1.00 96.81 100 ALA A C 1
ATOM 752 O O . ALA A 1 100 ? -6.062 -3.774 5.215 1.00 96.81 100 ALA A O 1
ATOM 753 N N . GLN A 1 101 ? -8.080 -4.761 5.271 1.00 95.50 101 GLN A N 1
ATOM 754 C CA . GLN A 1 101 ? -8.691 -3.755 6.144 1.00 95.50 101 GLN A CA 1
ATOM 755 C C . GLN A 1 101 ? -7.944 -3.622 7.476 1.00 95.50 101 GLN A C 1
ATOM 757 O O . GLN A 1 101 ? -7.586 -2.515 7.882 1.00 95.50 101 GLN A O 1
ATOM 762 N N . GLU A 1 102 ? -7.666 -4.745 8.137 1.00 96.38 102 GLU A N 1
ATOM 763 C CA . GLU A 1 102 ? -6.960 -4.755 9.423 1.00 96.38 102 GLU A CA 1
ATOM 764 C C . GLU A 1 102 ? -5.532 -4.224 9.287 1.00 96.38 102 GLU A C 1
ATOM 766 O O . GLU A 1 102 ? -5.100 -3.411 10.099 1.00 96.38 102 GLU A O 1
ATOM 771 N N . MET A 1 103 ? -4.841 -4.562 8.193 1.00 97.00 103 MET A N 1
ATOM 772 C CA . MET A 1 103 ? -3.514 -4.017 7.893 1.00 97.00 103 MET A CA 1
ATOM 773 C C . MET A 1 103 ? -3.530 -2.486 7.788 1.00 97.00 103 MET A C 1
ATOM 775 O O . MET A 1 103 ? -2.617 -1.826 8.285 1.00 97.00 103 MET A O 1
ATOM 779 N N . ALA A 1 104 ? -4.562 -1.894 7.180 1.00 96.38 104 ALA A N 1
ATOM 780 C CA . ALA A 1 104 ? -4.692 -0.439 7.097 1.00 96.38 104 ALA A CA 1
ATOM 781 C C . ALA A 1 104 ? -4.962 0.208 8.464 1.00 96.38 104 ALA A C 1
ATOM 783 O O . ALA A 1 104 ? -4.383 1.253 8.782 1.00 96.38 104 ALA A O 1
ATOM 784 N N . VAL A 1 105 ? -5.805 -0.424 9.286 1.00 96.00 105 VAL A N 1
ATOM 785 C CA . VAL A 1 105 ? -6.075 0.010 10.666 1.00 96.00 105 VAL A CA 1
ATOM 786 C C . VAL A 1 105 ? -4.793 -0.036 11.498 1.00 96.00 105 VAL A C 1
ATOM 788 O O . VAL A 1 105 ? -4.428 0.958 12.136 1.00 96.00 105 VAL A O 1
ATOM 791 N N . ASP A 1 106 ? -4.070 -1.149 11.440 1.00 97.06 106 ASP A N 1
ATOM 792 C CA . ASP A 1 106 ? -2.811 -1.343 12.152 1.00 97.06 106 ASP A CA 1
ATOM 793 C C . ASP A 1 106 ? -1.731 -0.386 11.674 1.00 97.06 106 ASP A C 1
ATOM 795 O O . ASP A 1 106 ? -1.021 0.196 12.496 1.00 97.06 106 ASP A O 1
ATOM 799 N N . PHE A 1 107 ? -1.643 -0.143 10.367 1.00 97.12 107 PHE A N 1
ATOM 800 C CA . PHE A 1 107 ? -0.712 0.827 9.812 1.00 97.12 107 PHE A CA 1
ATOM 801 C C . PHE A 1 107 ? -0.895 2.200 10.454 1.00 97.12 107 PHE A C 1
ATOM 803 O O . PHE A 1 107 ? 0.056 2.764 11.003 1.00 97.12 107 PHE A O 1
ATOM 810 N N . VAL A 1 108 ? -2.115 2.734 10.429 1.00 95.44 108 VAL A N 1
ATOM 811 C CA . VAL A 1 108 ? -2.398 4.074 10.960 1.00 95.44 108 VAL A CA 1
ATOM 812 C C . VAL A 1 108 ? -2.201 4.121 12.477 1.00 95.44 108 VAL A C 1
ATOM 814 O O . VAL A 1 108 ? -1.704 5.117 13.010 1.00 95.44 108 VAL A O 1
ATOM 817 N N . ARG A 1 109 ? -2.532 3.047 13.201 1.00 93.69 109 ARG A N 1
ATOM 818 C CA . ARG A 1 109 ? -2.355 2.989 14.659 1.00 93.69 109 ARG A CA 1
ATOM 819 C C . ARG A 1 109 ? -0.889 2.910 15.079 1.00 93.69 109 ARG A C 1
ATOM 821 O O . ARG A 1 109 ? -0.481 3.661 15.968 1.00 93.69 109 ARG A O 1
ATOM 828 N N . GLN A 1 110 ? -0.120 2.028 14.448 1.00 95.25 110 GLN A N 1
ATOM 829 C CA . GLN A 1 110 ? 1.263 1.732 14.822 1.00 95.25 110 GLN A CA 1
ATOM 830 C C . GLN A 1 110 ? 2.232 2.805 14.317 1.00 95.25 110 GLN A C 1
ATOM 832 O O . GLN A 1 110 ? 3.115 3.229 15.059 1.00 95.25 110 GLN A O 1
ATOM 837 N N . THR A 1 111 ? 2.049 3.293 13.085 1.00 93.88 111 THR A N 1
ATOM 838 C CA . THR A 1 111 ? 2.943 4.313 12.503 1.00 93.88 111 THR A CA 1
ATOM 839 C C . THR A 1 111 ? 2.542 5.737 12.876 1.00 93.88 111 THR A C 1
ATOM 841 O O . THR A 1 111 ? 3.390 6.627 12.880 1.00 93.88 111 THR A O 1
ATOM 844 N N . ARG A 1 112 ? 1.253 5.965 13.178 1.00 90.81 112 ARG A N 1
ATOM 845 C CA . ARG A 1 112 ? 0.645 7.297 13.361 1.00 90.81 112 ARG A CA 1
ATOM 846 C C . ARG A 1 112 ? 0.800 8.224 12.148 1.00 90.81 112 ARG A C 1
ATOM 848 O O . ARG A 1 112 ? 0.601 9.431 12.275 1.00 90.81 112 ARG A O 1
ATOM 855 N N . LEU A 1 113 ? 1.142 7.677 10.983 1.00 92.44 113 LEU A N 1
ATOM 856 C CA . LEU A 1 113 ? 1.223 8.417 9.730 1.00 92.44 113 LEU A CA 1
ATOM 857 C C . LEU A 1 113 ? -0.148 8.435 9.039 1.00 92.44 113 LEU A C 1
ATOM 859 O O . LEU A 1 113 ? -0.894 7.457 9.147 1.00 92.44 113 LEU A O 1
ATOM 863 N N . PRO A 1 114 ? -0.482 9.503 8.290 1.00 91.50 114 PRO A N 1
ATOM 864 C CA . PRO A 1 114 ? -1.560 9.419 7.316 1.00 91.50 114 PRO A CA 1
ATOM 865 C C . PRO A 1 114 ? -1.206 8.366 6.264 1.00 91.50 114 PRO A C 1
ATOM 867 O O . PRO A 1 114 ? -0.036 8.212 5.897 1.00 91.50 114 PRO A O 1
ATOM 870 N N . LEU A 1 115 ? -2.216 7.652 5.782 1.00 93.69 115 LEU A N 1
ATOM 871 C CA . LEU A 1 115 ? -2.062 6.619 4.771 1.00 93.69 115 LEU A CA 1
ATOM 872 C C . LEU A 1 115 ? -2.809 7.029 3.501 1.00 93.69 115 LEU A C 1
ATOM 874 O O . LEU A 1 115 ? -4.031 7.117 3.502 1.00 93.69 115 LEU A O 1
ATOM 878 N N . ILE A 1 116 ? -2.074 7.271 2.422 1.00 91.69 116 ILE A N 1
ATOM 879 C CA . ILE A 1 116 ? -2.625 7.523 1.089 1.00 91.69 116 ILE A CA 1
ATOM 880 C C . ILE A 1 116 ? -2.829 6.173 0.403 1.00 91.69 116 ILE A C 1
ATOM 882 O O . ILE A 1 116 ? -1.908 5.357 0.383 1.00 91.69 116 ILE A O 1
ATOM 886 N N . VAL A 1 117 ? -4.014 5.917 -0.140 1.00 91.00 117 VAL A N 1
ATOM 887 C CA . VAL A 1 117 ? -4.363 4.642 -0.767 1.00 91.00 117 VAL A CA 1
ATOM 888 C C . VAL A 1 117 ? -4.772 4.845 -2.215 1.00 91.00 117 VAL A C 1
ATOM 890 O O . VAL A 1 117 ? -5.779 5.498 -2.486 1.00 91.00 117 VAL A O 1
ATOM 893 N N . SER A 1 118 ? -4.037 4.187 -3.108 1.00 89.56 118 SER A N 1
ATOM 894 C CA . SER A 1 118 ? -4.401 4.045 -4.515 1.00 89.56 118 SER A CA 1
ATOM 895 C C . SER A 1 118 ? -5.260 2.790 -4.697 1.00 89.56 118 SER A C 1
ATOM 897 O O . SER A 1 118 ? -4.855 1.674 -4.344 1.00 89.56 118 SER A O 1
ATOM 899 N N . LEU A 1 119 ? -6.483 2.984 -5.191 1.00 88.00 119 LEU A N 1
ATOM 900 C CA . LEU A 1 119 ? -7.457 1.911 -5.407 1.00 88.00 119 LEU A CA 1
ATOM 901 C C . LEU A 1 119 ? -7.152 1.127 -6.682 1.00 88.00 119 LEU A C 1
ATOM 903 O O . LEU A 1 119 ? -6.628 1.675 -7.653 1.00 88.00 119 LEU A O 1
ATOM 907 N N . HIS A 1 120 ? -7.541 -0.148 -6.708 1.00 86.00 120 HIS A N 1
ATOM 908 C CA . HIS A 1 120 ? -7.226 -1.044 -7.824 1.00 86.00 120 HIS A CA 1
ATOM 909 C C . HIS A 1 120 ? -7.753 -0.531 -9.173 1.00 86.00 120 HIS A C 1
ATOM 911 O O . HIS A 1 120 ? -7.063 -0.607 -10.189 1.00 86.00 120 HIS A O 1
ATOM 917 N N . ASP A 1 121 ? -8.961 0.026 -9.179 1.00 83.00 121 ASP A N 1
ATOM 918 C CA . ASP A 1 121 ? -9.620 0.506 -10.398 1.00 83.00 121 ASP A CA 1
ATOM 919 C C . ASP A 1 121 ? -9.230 1.951 -10.756 1.00 83.00 121 ASP A C 1
ATOM 921 O O . ASP A 1 121 ? -9.706 2.489 -11.749 1.00 83.00 121 ASP A O 1
ATOM 925 N N . ARG A 1 122 ? -8.356 2.588 -9.962 1.00 80.62 122 ARG A N 1
ATOM 926 C CA . ARG A 1 122 ? -7.858 3.964 -10.162 1.00 80.62 122 ARG A CA 1
ATOM 927 C C . ARG A 1 122 ? -6.344 3.997 -10.382 1.00 80.62 122 ARG A C 1
ATOM 929 O O . ARG A 1 122 ? -5.654 4.921 -9.967 1.00 80.62 122 ARG A O 1
ATOM 936 N N . ARG A 1 123 ? -5.801 2.943 -10.992 1.00 74.38 123 ARG A N 1
ATOM 937 C CA . ARG A 1 123 ? -4.371 2.854 -11.307 1.00 74.38 123 ARG A CA 1
ATOM 938 C C . ARG A 1 123 ? -4.029 3.718 -12.527 1.00 74.38 123 ARG A C 1
ATOM 940 O O . ARG A 1 123 ? -4.881 3.904 -13.393 1.00 74.38 123 ARG A O 1
ATOM 947 N N . PRO A 1 124 ? -2.773 4.185 -12.656 1.00 67.06 124 PRO A N 1
ATOM 948 C CA . PRO A 1 124 ? -2.324 4.879 -13.860 1.00 67.06 124 PRO A CA 1
ATOM 949 C C . PRO A 1 124 ? -2.600 4.069 -15.144 1.00 67.06 124 PRO A C 1
ATOM 951 O O . PRO A 1 124 ? -2.431 2.845 -15.118 1.00 67.06 124 PRO A O 1
ATOM 954 N N . PRO A 1 125 ? -2.947 4.725 -16.270 1.00 63.97 125 PRO A N 1
ATOM 955 C CA . PRO A 1 125 ? -2.969 6.181 -16.470 1.00 63.97 125 PRO A CA 1
ATOM 956 C C . PRO A 1 125 ? -4.241 6.887 -15.960 1.00 63.97 125 PRO A C 1
ATOM 958 O O . PRO A 1 125 ? -4.249 8.113 -15.885 1.00 63.97 125 PRO A O 1
ATOM 961 N N . ASP A 1 126 ? -5.271 6.139 -15.564 1.00 65.69 126 ASP A N 1
ATOM 962 C CA . ASP A 1 126 ? -6.622 6.643 -15.273 1.00 65.69 126 ASP A CA 1
ATOM 963 C C . ASP A 1 126 ? -6.840 6.985 -13.786 1.00 65.69 126 ASP A C 1
ATOM 965 O O . ASP A 1 126 ? -7.934 6.838 -13.241 1.00 65.69 126 ASP A O 1
ATOM 969 N N . ASP A 1 127 ? -5.787 7.443 -13.107 1.00 69.56 127 ASP A N 1
ATOM 970 C CA . ASP A 1 127 ? -5.855 7.835 -11.699 1.00 69.56 127 ASP A CA 1
ATOM 971 C C . ASP A 1 127 ? -6.718 9.098 -11.533 1.00 69.56 127 ASP A C 1
ATOM 973 O O . ASP A 1 127 ? -6.346 10.212 -11.922 1.00 69.56 127 ASP A O 1
ATOM 977 N N . VAL A 1 128 ? -7.916 8.899 -10.982 1.00 64.31 128 VAL A N 1
ATOM 978 C CA . VAL A 1 128 ? -8.901 9.949 -10.687 1.00 64.31 128 VAL A CA 1
ATOM 979 C C . VAL A 1 128 ? -8.906 10.358 -9.210 1.00 64.31 128 VAL A C 1
ATOM 981 O O . VAL A 1 128 ? -9.760 11.148 -8.803 1.00 64.31 128 VAL A O 1
ATOM 984 N N . GLY A 1 129 ? -7.953 9.866 -8.411 1.00 67.44 129 GLY A N 1
ATOM 985 C CA . GLY A 1 129 ? -7.722 10.309 -7.038 1.00 67.44 129 GLY A CA 1
ATOM 986 C C . GLY A 1 129 ? -7.566 9.176 -6.025 1.00 67.44 129 GLY A C 1
ATOM 987 O O . GLY A 1 129 ? -8.196 8.118 -6.133 1.00 67.44 129 GLY A O 1
ATOM 988 N N . ASP A 1 130 ? -6.784 9.472 -4.987 1.00 80.25 130 ASP A N 1
ATOM 989 C CA . ASP A 1 130 ? -6.487 8.581 -3.868 1.00 80.25 130 ASP A CA 1
ATOM 990 C C . ASP A 1 130 ? -7.462 8.759 -2.693 1.00 80.25 130 ASP A C 1
ATOM 992 O O . ASP A 1 130 ? -8.100 9.800 -2.496 1.00 80.25 130 ASP A O 1
ATOM 996 N N . LEU A 1 131 ? -7.522 7.735 -1.845 1.00 85.62 131 LEU A N 1
ATOM 997 C CA . LEU A 1 131 ? -8.144 7.835 -0.531 1.00 85.62 131 LEU A CA 1
ATOM 998 C C . LEU A 1 131 ? -7.103 8.216 0.517 1.00 85.62 131 LEU A C 1
ATOM 1000 O O . LEU A 1 131 ? -5.971 7.743 0.493 1.00 85.62 131 LEU A O 1
ATOM 1004 N N . LEU A 1 132 ? -7.506 9.012 1.496 1.00 87.25 132 LEU A N 1
ATOM 1005 C CA . LEU A 1 132 ? -6.706 9.303 2.672 1.00 87.25 132 LEU A CA 1
ATOM 1006 C C . LEU A 1 132 ? -7.303 8.576 3.882 1.00 87.25 132 LEU A C 1
ATOM 1008 O O . LEU A 1 132 ? -8.455 8.800 4.249 1.00 87.25 132 LEU A O 1
ATOM 1012 N N . VAL A 1 133 ? -6.515 7.717 4.524 1.00 89.81 133 VAL A N 1
ATOM 1013 C CA . VAL A 1 133 ? -6.880 6.959 5.726 1.00 89.81 133 VAL A CA 1
ATOM 1014 C C . VAL A 1 133 ? -6.132 7.514 6.938 1.00 89.81 133 VAL A C 1
ATOM 1016 O O . VAL A 1 133 ? -4.909 7.667 6.923 1.00 89.81 133 VAL A O 1
ATOM 1019 N N . LEU A 1 134 ? -6.875 7.870 7.987 1.00 89.75 134 LEU A N 1
ATOM 1020 C CA . LEU A 1 134 ? -6.346 8.550 9.173 1.00 89.75 134 LEU A CA 1
ATOM 1021 C C . LEU A 1 134 ? -7.190 8.275 10.420 1.00 89.75 134 LEU A C 1
ATOM 1023 O O . LEU A 1 134 ? -8.353 7.878 10.342 1.00 89.75 134 LEU A O 1
ATOM 1027 N N . LYS A 1 135 ? -6.609 8.530 11.597 1.00 88.94 135 LYS A N 1
ATOM 1028 C CA . LYS A 1 135 ? -7.342 8.491 12.867 1.00 88.94 135 LYS A CA 1
ATOM 1029 C C . LYS A 1 135 ? -8.420 9.570 12.925 1.00 88.94 135 LYS A C 1
ATOM 1031 O O . LYS A 1 135 ? -8.180 10.709 12.523 1.00 88.94 135 LYS A O 1
ATOM 1036 N N . ARG A 1 136 ? -9.562 9.248 13.536 1.00 83.69 136 ARG A N 1
ATOM 1037 C CA . ARG A 1 136 ? -10.744 10.118 13.684 1.00 83.69 136 ARG A CA 1
ATOM 1038 C C . ARG A 1 136 ? -10.454 11.486 14.316 1.00 83.69 136 ARG A C 1
ATOM 1040 O O . ARG A 1 136 ? -11.126 12.458 14.005 1.00 83.69 136 ARG A O 1
ATOM 1047 N N . GLU A 1 137 ? -9.454 11.607 15.175 1.00 82.94 137 GLU A N 1
ATOM 1048 C CA . GLU A 1 137 ? -9.072 12.900 15.768 1.00 82.94 137 GLU A CA 1
ATOM 1049 C C . GLU A 1 137 ? -8.356 13.840 14.772 1.00 82.94 137 GLU A C 1
ATOM 1051 O O . GLU A 1 137 ? -8.485 15.060 14.864 1.00 82.94 137 GLU A O 1
ATOM 1056 N N . HIS A 1 138 ? -7.667 13.295 13.762 1.00 79.62 138 HIS A N 1
ATOM 1057 C CA . HIS A 1 138 ? -6.981 14.077 12.718 1.00 79.62 138 HIS A CA 1
ATOM 1058 C C . HIS A 1 138 ? -7.954 14.571 11.637 1.00 79.62 138 HIS A C 1
ATOM 1060 O O . HIS A 1 138 ? -7.733 15.588 10.981 1.00 79.62 138 HIS A O 1
ATOM 1066 N N . VAL A 1 139 ? -9.060 13.853 11.486 1.00 69.56 139 VAL A N 1
ATOM 1067 C CA . VAL A 1 139 ? -10.127 14.080 10.514 1.00 69.56 139 VAL A CA 1
ATOM 1068 C C . VAL A 1 139 ? -10.848 15.392 10.711 1.00 69.56 139 VAL A C 1
ATOM 1070 O O . VAL A 1 139 ? -11.098 16.095 9.740 1.00 69.56 139 VAL A O 1
ATOM 1073 N N . LEU A 1 140 ? -11.251 15.699 11.949 1.00 66.75 140 LEU A N 1
ATOM 1074 C CA . LEU A 1 140 ? -12.141 16.834 12.203 1.00 66.75 140 LEU A CA 1
ATOM 1075 C C . LEU A 1 140 ? -11.458 18.146 11.792 1.00 66.75 140 LEU A C 1
ATOM 1077 O O . LEU A 1 140 ? -12.116 19.068 11.317 1.00 66.75 140 LEU A O 1
ATOM 1081 N N . ARG A 1 141 ? -10.120 18.175 11.864 1.00 65.44 141 ARG A N 1
ATOM 1082 C CA . ARG A 1 141 ? -9.285 19.251 11.321 1.00 65.44 141 ARG A CA 1
ATOM 1083 C C . ARG A 1 141 ? -9.260 19.268 9.788 1.00 65.44 141 ARG A C 1
ATOM 1085 O O . ARG A 1 141 ? -9.291 20.343 9.206 1.00 65.44 141 ARG A O 1
ATOM 1092 N N . ALA A 1 142 ? -9.220 18.108 9.129 1.00 60.56 142 ALA A N 1
ATOM 1093 C CA . ALA A 1 142 ? -9.211 17.997 7.668 1.00 60.56 142 ALA A CA 1
ATOM 1094 C C . ALA A 1 142 ? -10.576 18.323 7.023 1.00 60.56 142 ALA A C 1
ATOM 1096 O O . ALA A 1 142 ? -10.616 19.031 6.016 1.00 60.56 142 ALA A O 1
ATOM 1097 N N . ILE A 1 143 ? -11.690 17.870 7.620 1.00 61.25 143 ILE A N 1
ATOM 1098 C CA . ILE A 1 143 ? -13.063 18.152 7.157 1.00 61.25 143 ILE A CA 1
ATOM 1099 C C . ILE A 1 143 ? -13.316 19.661 7.124 1.00 61.25 143 ILE A C 1
ATOM 1101 O O . ILE A 1 1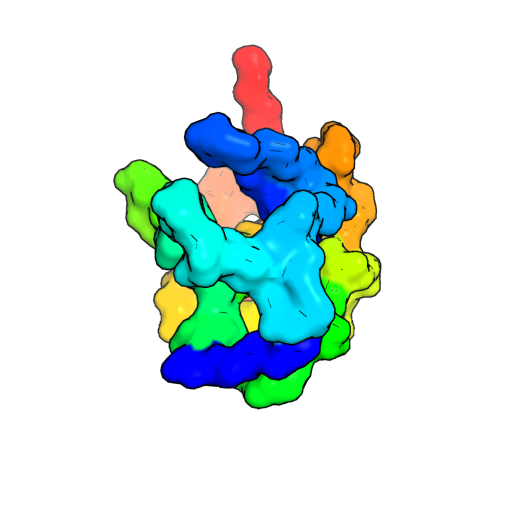43 ? -13.792 20.172 6.113 1.00 61.25 143 ILE A O 1
ATOM 1105 N N . ALA A 1 144 ? -12.940 20.373 8.191 1.00 62.22 144 ALA A N 1
ATOM 1106 C CA . ALA A 1 144 ? -13.134 21.817 8.306 1.00 62.22 144 ALA A CA 1
ATOM 1107 C C . ALA A 1 144 ? -12.408 22.629 7.216 1.00 62.22 144 ALA A C 1
ATOM 1109 O O . ALA A 1 144 ? -12.805 23.755 6.935 1.00 62.22 144 ALA A O 1
ATOM 1110 N N . MET A 1 145 ? -11.356 22.077 6.599 1.00 54.22 145 MET A N 1
ATOM 1111 C CA . MET A 1 145 ? -10.560 22.785 5.593 1.00 54.22 145 MET A CA 1
ATOM 1112 C C . MET A 1 145 ? -11.037 22.570 4.158 1.00 54.22 145 MET A C 1
ATOM 1114 O O . MET A 1 145 ? -10.804 23.442 3.324 1.00 54.22 145 MET A O 1
ATOM 1118 N N . ARG A 1 146 ? -11.615 21.407 3.827 1.00 54.03 146 ARG A N 1
ATOM 1119 C CA . ARG A 1 146 ? -11.867 21.072 2.416 1.00 54.03 146 ARG A CA 1
ATOM 1120 C C . ARG A 1 146 ? -13.095 20.198 2.103 1.00 54.03 146 ARG A C 1
ATOM 1122 O O . ARG A 1 146 ? -13.305 19.932 0.931 1.00 54.03 146 ARG A O 1
ATOM 1129 N N . GLY A 1 147 ? -13.867 19.761 3.108 1.00 60.69 147 GLY A N 1
ATOM 1130 C CA . GLY A 1 147 ? -15.148 19.034 2.984 1.00 60.69 147 GLY A CA 1
ATOM 1131 C C . GLY A 1 147 ? -15.209 17.828 2.021 1.00 60.69 147 GLY A C 1
ATOM 1132 O O . GLY A 1 147 ? -15.348 18.026 0.820 1.00 60.69 147 GLY A O 1
ATOM 1133 N N . PRO A 1 148 ? -15.199 16.574 2.521 1.00 60.47 148 PRO A N 1
ATOM 1134 C CA . PRO A 1 148 ? -15.587 15.438 1.670 1.00 60.47 148 PRO A CA 1
ATOM 1135 C C . PRO A 1 148 ? -16.411 14.332 2.355 1.00 60.47 148 PRO A C 1
ATOM 1137 O O . PRO A 1 148 ? -16.614 14.329 3.568 1.00 60.47 148 PRO A O 1
ATOM 1140 N N . TYR A 1 149 ? -16.859 13.374 1.533 1.00 66.19 149 TYR A N 1
ATOM 1141 C CA . TYR A 1 149 ? -17.474 12.107 1.932 1.00 66.19 149 TYR A CA 1
ATOM 1142 C C . TYR A 1 149 ? -16.534 11.294 2.826 1.00 66.19 149 TYR A C 1
ATOM 1144 O O . TYR A 1 149 ? -15.360 11.085 2.513 1.00 66.19 149 TYR A O 1
ATOM 1152 N N . VAL A 1 150 ? -17.080 10.828 3.946 1.00 73.69 150 VAL A N 1
ATOM 1153 C CA . VAL A 1 150 ? -16.341 10.162 5.014 1.00 73.69 150 VAL A CA 1
ATOM 1154 C C . VAL A 1 150 ? -16.917 8.775 5.254 1.00 73.69 150 VAL A C 1
ATOM 1156 O O . VAL A 1 150 ? -18.119 8.639 5.473 1.00 73.69 150 VAL A O 1
ATOM 1159 N N . ALA A 1 151 ? -16.056 7.760 5.286 1.00 81.88 151 ALA A N 1
ATOM 1160 C CA . ALA A 1 151 ? -16.413 6.404 5.699 1.00 81.88 151 ALA A CA 1
ATOM 1161 C C . ALA A 1 151 ? -15.508 5.916 6.842 1.00 81.88 151 ALA A C 1
ATOM 1163 O O . ALA A 1 151 ? -14.421 6.444 7.062 1.00 81.88 151 ALA A O 1
ATOM 1164 N N . THR A 1 152 ? -15.942 4.888 7.565 1.00 84.94 152 THR A N 1
ATOM 1165 C CA . THR A 1 152 ? -15.235 4.338 8.733 1.00 84.94 152 THR A CA 1
ATOM 1166 C C . THR A 1 152 ? -14.637 2.967 8.392 1.00 84.94 152 THR A C 1
ATOM 1168 O O . THR A 1 152 ? -15.360 2.120 7.874 1.00 84.94 152 THR A O 1
ATOM 1171 N N . LEU A 1 153 ? -13.348 2.730 8.688 1.00 86.94 153 LEU A N 1
ATOM 1172 C CA . LEU A 1 153 ? -12.735 1.379 8.654 1.00 86.94 153 LEU A CA 1
ATOM 1173 C C . LEU A 1 153 ? -12.781 0.697 10.024 1.00 86.94 153 LEU A C 1
ATOM 1175 O O . LEU A 1 153 ? -12.903 -0.520 10.109 1.00 86.94 153 LEU A O 1
ATOM 1179 N N . ALA A 1 154 ? -12.664 1.485 11.092 1.00 89.19 154 ALA A N 1
ATOM 1180 C CA . ALA A 1 154 ? -12.784 1.064 12.485 1.00 89.19 154 ALA A CA 1
ATOM 1181 C C . ALA A 1 154 ? -13.284 2.261 13.316 1.00 89.19 154 ALA A C 1
ATOM 1183 O O . ALA A 1 154 ? -13.140 3.390 12.854 1.00 89.19 154 ALA A O 1
ATOM 1184 N N . PRO A 1 155 ? -13.834 2.084 14.532 1.00 88.94 155 PRO A N 1
ATOM 1185 C CA . PRO A 1 155 ? -14.440 3.181 15.307 1.00 88.94 155 PRO A CA 1
ATOM 1186 C C . PRO A 1 155 ? -13.588 4.463 15.451 1.00 88.94 155 PRO A C 1
ATOM 1188 O O . PRO A 1 155 ? -14.131 5.565 15.581 1.00 88.94 155 PRO A O 1
ATOM 1191 N N . ASP A 1 156 ? -12.262 4.323 15.413 1.00 89.44 156 ASP A N 1
ATOM 1192 C CA . ASP A 1 156 ? -11.251 5.377 15.513 1.00 89.44 156 ASP A CA 1
ATOM 1193 C C . ASP A 1 156 ? -10.464 5.634 14.210 1.00 89.44 156 ASP A C 1
ATOM 1195 O O . ASP A 1 156 ? -9.613 6.525 14.198 1.00 89.44 156 ASP A O 1
ATOM 1199 N N . VAL A 1 157 ? -10.726 4.905 13.117 1.00 89.94 157 VAL A N 1
ATOM 1200 C CA . VAL A 1 157 ? -10.011 5.019 11.830 1.00 89.94 157 VAL A CA 1
ATOM 1201 C C . VAL A 1 157 ? -10.988 5.274 10.690 1.00 89.94 157 VAL A C 1
ATOM 1203 O O . VAL A 1 157 ? -11.953 4.540 10.475 1.00 89.94 157 VAL A O 1
ATOM 1206 N N . MET A 1 158 ? -10.696 6.308 9.916 1.00 87.94 158 MET A N 1
ATOM 1207 C CA . MET A 1 158 ? -11.604 6.882 8.940 1.00 87.94 158 MET A CA 1
ATOM 1208 C C . MET A 1 158 ? -10.940 6.993 7.562 1.00 87.94 158 MET A C 1
ATOM 1210 O O . MET A 1 158 ? -9.723 7.146 7.463 1.00 87.94 158 MET A O 1
ATOM 1214 N N . VAL A 1 159 ? -11.760 6.973 6.516 1.00 86.94 159 VAL A N 1
ATOM 1215 C CA . VAL A 1 159 ? -11.389 7.072 5.100 1.00 86.94 159 VAL A CA 1
ATOM 1216 C C . VAL A 1 159 ? -12.028 8.321 4.514 1.00 86.94 159 VAL A C 1
ATOM 1218 O O . VAL A 1 159 ? -13.238 8.514 4.640 1.00 86.94 159 VAL A O 1
ATOM 1221 N N . TYR A 1 160 ? -11.208 9.131 3.857 1.00 82.38 160 TYR A N 1
ATOM 1222 C CA . TYR A 1 160 ? -11.587 10.361 3.172 1.00 82.38 160 TYR A CA 1
ATOM 1223 C C . TYR A 1 160 ? -11.274 10.186 1.711 1.00 82.38 160 TYR A C 1
ATOM 1225 O O . TYR A 1 160 ? -10.142 9.866 1.356 1.00 82.38 160 TYR A O 1
ATOM 1233 N N . GLU A 1 161 ? -12.249 10.444 0.862 1.00 76.75 161 GLU A N 1
ATOM 1234 C CA . GLU A 1 161 ? -11.949 10.638 -0.543 1.00 76.75 161 GLU A CA 1
ATOM 1235 C C . GLU A 1 161 ? -11.441 12.067 -0.728 1.00 76.75 161 GLU A C 1
ATOM 1237 O O . GLU A 1 161 ? -12.128 13.026 -0.367 1.00 76.75 161 GLU A O 1
ATOM 1242 N N . PHE A 1 162 ? -10.211 12.214 -1.223 1.00 66.75 162 PHE A N 1
ATOM 1243 C CA . PHE A 1 162 ? -9.628 13.524 -1.467 1.00 66.75 162 PHE A CA 1
ATOM 1244 C C . PHE A 1 162 ? -9.224 13.634 -2.934 1.00 66.75 162 PHE A C 1
ATOM 1246 O O . PHE A 1 162 ? -8.266 13.009 -3.374 1.00 66.75 162 PHE A O 1
ATOM 1253 N N . ALA A 1 163 ? -9.943 14.452 -3.704 1.00 56.31 163 ALA A N 1
ATOM 1254 C CA . ALA A 1 163 ? -9.521 14.770 -5.059 1.00 56.31 163 ALA A CA 1
ATOM 1255 C C . ALA A 1 163 ? -8.268 15.654 -4.987 1.00 56.31 163 ALA A C 1
ATOM 1257 O O . ALA A 1 163 ? -8.300 16.756 -4.425 1.00 56.31 163 ALA A O 1
ATOM 1258 N N . PHE A 1 164 ? -7.152 15.196 -5.558 1.00 51.59 164 PHE A N 1
ATOM 1259 C CA . PHE A 1 164 ? -6.080 16.116 -5.910 1.00 51.59 164 PHE A CA 1
ATOM 1260 C C . PHE A 1 164 ? -6.645 17.050 -6.978 1.00 51.59 164 PHE A C 1
ATOM 1262 O O . PHE A 1 164 ? -6.978 16.611 -8.078 1.00 51.59 164 PHE A O 1
ATOM 1269 N N . ALA A 1 165 ? -6.797 18.336 -6.653 1.00 43.75 165 ALA A N 1
ATOM 1270 C CA . ALA A 1 165 ? -7.021 19.332 -7.687 1.00 43.75 165 ALA A CA 1
ATOM 1271 C C . ALA A 1 165 ? -5.852 19.190 -8.666 1.00 43.75 165 ALA A C 1
ATOM 1273 O O . ALA A 1 165 ? -4.695 19.328 -8.256 1.00 43.75 165 ALA A O 1
ATOM 1274 N N . ARG A 1 166 ? -6.137 18.836 -9.925 1.00 38.00 166 ARG A N 1
ATOM 1275 C CA . ARG A 1 166 ? -5.114 18.871 -10.971 1.00 38.00 166 ARG A CA 1
ATOM 1276 C C . ARG A 1 166 ? -4.516 20.275 -10.927 1.00 38.00 166 ARG A C 1
ATOM 1278 O O . ARG A 1 166 ? -5.264 21.247 -11.011 1.00 38.00 166 ARG A O 1
ATOM 1285 N N . ALA A 1 167 ? -3.204 20.375 -10.715 1.00 35.69 167 ALA A N 1
ATOM 1286 C CA . ALA A 1 167 ? -2.506 21.623 -10.969 1.00 35.69 167 ALA A CA 1
ATOM 1287 C C . ALA A 1 167 ? -2.737 21.928 -12.455 1.00 35.69 167 ALA A C 1
ATOM 1289 O O . ALA A 1 167 ? -2.333 21.131 -13.304 1.00 35.69 167 ALA A O 1
ATOM 1290 N N . GLY A 1 168 ? -3.532 22.966 -12.719 1.00 35.12 168 GLY A N 1
ATOM 1291 C CA . GLY A 1 168 ? -3.798 23.470 -14.064 1.00 35.12 168 GLY A CA 1
ATOM 1292 C C . GLY A 1 168 ? -2.567 24.115 -14.671 1.00 35.12 168 GLY A C 1
ATOM 1293 O O . GLY A 1 168 ? -1.695 24.564 -13.891 1.00 35.12 168 GLY A O 1
#

pLDDT: mean 84.23, std 13.13, range [35.12, 97.62]

Radius of gyration: 16.54 Å; chains: 1; bounding box: 46×41×32 Å

Sequence (168 aa):
MRACEDCQTCCTIPAIKEGVVDKPAWQRCVHQCATGCAIYTAQIGRPQVCADFRCAWHGGVGADDARPNKVGAMFWIRKTDNGHVGFAIELVANALRTTAQEMAVDFVRQTRLPLIVSLHDRRPPDDVGDLLVLKREHVLRAIAMRGPYVATLAPDVMVYEFAFARAG

Secondary structure (DSSP, 8-state):
----TT--HHHHSS-EEETTEEE-TTS--TTEETTEEGGGGSTT---HHHHH-EETTTTT-S-TT--HHHHTEEEEEEEETTEEEEEEEESSTTGGGTTTHHHHHHHHHHH---EEEE-GGG-TTS----EEEEEHHHHHHHHHHH---EEEEETTEEEEE-------